Protein AF-A0A7S4A5X8-F1 (afdb_monomer_lite)

Structure (mmCIF, N/CA/C/O backbone):
data_AF-A0A7S4A5X8-F1
#
_entry.id   AF-A0A7S4A5X8-F1
#
loop_
_atom_site.group_PDB
_atom_site.id
_atom_site.type_symbol
_atom_site.label_atom_id
_atom_site.label_alt_id
_atom_site.label_comp_id
_atom_site.label_asym_id
_atom_site.label_entity_id
_atom_site.label_seq_id
_atom_site.pdbx_PDB_ins_code
_atom_site.Cartn_x
_atom_site.Cartn_y
_atom_site.Cartn_z
_atom_site.occupancy
_atom_site.B_iso_or_equiv
_atom_site.auth_seq_id
_atom_site.auth_comp_id
_atom_site.auth_asym_id
_atom_site.auth_atom_id
_atom_site.pdbx_PDB_model_num
ATOM 1 N N . MET A 1 1 ? -6.468 -4.674 22.310 1.00 38.53 1 MET A N 1
ATOM 2 C CA . MET A 1 1 ? -5.734 -3.460 21.868 1.00 38.53 1 MET A CA 1
ATOM 3 C C . MET A 1 1 ? -5.677 -3.474 20.340 1.00 38.53 1 MET A C 1
ATOM 5 O O . MET A 1 1 ? -5.883 -4.550 19.788 1.00 38.53 1 MET A O 1
ATOM 9 N N . PRO A 1 2 ? -5.439 -2.353 19.645 1.00 37.66 2 PRO A N 1
ATOM 10 C CA . PRO A 1 2 ? -5.360 -2.336 18.179 1.00 37.66 2 PRO A CA 1
ATOM 11 C C . PRO A 1 2 ? -4.347 -3.343 17.657 1.00 37.66 2 PRO A C 1
ATOM 13 O O . PRO A 1 2 ? -3.253 -3.452 18.213 1.00 37.66 2 PRO A O 1
ATOM 16 N N . GLY A 1 3 ? -4.716 -4.107 16.630 1.00 47.19 3 GLY A N 1
ATOM 17 C CA . GLY A 1 3 ? -3.837 -5.126 16.047 1.00 47.19 3 GLY A CA 1
ATOM 18 C C . GLY A 1 3 ? -3.544 -6.327 16.960 1.00 47.19 3 GLY A C 1
ATOM 19 O O . GLY A 1 3 ? -2.606 -7.080 16.700 1.00 47.19 3 GLY A O 1
ATOM 20 N N . ALA A 1 4 ? -4.322 -6.521 18.029 1.00 46.97 4 ALA A N 1
ATOM 21 C CA . ALA A 1 4 ? -4.240 -7.686 18.905 1.00 46.97 4 ALA A CA 1
ATOM 22 C C . ALA A 1 4 ? -5.010 -8.873 18.297 1.00 46.97 4 ALA A C 1
ATOM 24 O O . ALA A 1 4 ? -6.027 -9.301 18.835 1.00 46.97 4 ALA A O 1
ATOM 25 N N . TYR A 1 5 ? -4.529 -9.388 17.167 1.00 52.97 5 TYR A N 1
ATOM 26 C CA . TYR A 1 5 ? -5.006 -10.639 16.573 1.00 52.97 5 TYR A CA 1
ATOM 27 C C . TYR A 1 5 ? -3.853 -11.661 16.595 1.00 52.97 5 TYR A C 1
ATOM 29 O O . TYR A 1 5 ? -2.707 -11.316 16.303 1.00 52.97 5 TYR A O 1
ATOM 37 N N . GLY A 1 6 ? -4.122 -12.908 16.999 1.00 52.41 6 GLY A N 1
ATOM 38 C CA . GLY A 1 6 ? -3.105 -13.969 17.116 1.00 52.41 6 GLY A CA 1
ATOM 39 C C . GLY A 1 6 ? -2.224 -13.898 18.380 1.00 52.41 6 GLY A C 1
ATOM 40 O O . GLY A 1 6 ? -2.662 -13.446 19.432 1.00 52.41 6 GLY A O 1
ATOM 41 N N . TRP A 1 7 ? -0.968 -14.357 18.301 1.00 41.91 7 TRP A N 1
ATOM 42 C CA . TRP A 1 7 ? -0.038 -14.532 19.442 1.00 41.91 7 TRP A CA 1
ATOM 43 C C . TRP A 1 7 ? 0.276 -13.257 20.257 1.00 41.91 7 TRP A C 1
ATOM 45 O O . TRP A 1 7 ? 0.788 -13.341 21.371 1.00 41.91 7 TRP A O 1
ATOM 55 N N . ALA A 1 8 ? -0.042 -12.076 19.719 1.00 44.53 8 ALA A N 1
ATOM 56 C CA . ALA A 1 8 ? 0.102 -10.782 20.385 1.00 44.53 8 ALA A CA 1
ATOM 57 C C . ALA A 1 8 ? -1.200 -10.286 21.053 1.00 44.53 8 ALA A C 1
ATOM 59 O O . ALA A 1 8 ? -1.240 -9.146 21.525 1.00 44.53 8 ALA A O 1
ATOM 60 N N . ALA A 1 9 ? -2.247 -11.122 21.115 1.00 51.03 9 ALA A N 1
ATOM 61 C CA . ALA A 1 9 ? -3.559 -10.778 21.666 1.00 51.03 9 ALA A CA 1
ATOM 62 C C . ALA A 1 9 ? -3.499 -10.266 23.118 1.00 51.03 9 ALA A C 1
ATOM 64 O O . ALA A 1 9 ? -4.212 -9.329 23.473 1.00 51.03 9 ALA A O 1
ATOM 65 N N . GLU A 1 10 ? -2.611 -10.834 23.941 1.00 50.06 10 GLU A N 1
ATOM 66 C CA . GLU A 1 10 ? -2.516 -10.488 25.365 1.00 50.06 10 GLU A CA 1
ATOM 67 C C . GLU A 1 10 ? -1.671 -9.244 25.661 1.00 50.06 10 GLU A C 1
ATOM 69 O O . GLU A 1 10 ? -1.885 -8.601 26.688 1.00 50.06 10 GLU A O 1
ATOM 74 N N . LYS A 1 11 ? -0.693 -8.897 24.809 1.00 49.19 11 LYS A N 1
ATOM 75 C CA . LYS A 1 11 ? 0.300 -7.856 25.149 1.00 49.19 11 LYS A CA 1
ATOM 76 C C . LYS A 1 11 ? 0.447 -6.722 24.142 1.00 49.19 11 LYS A C 1
ATOM 78 O O . LYS A 1 11 ? 0.893 -5.663 24.560 1.00 49.19 11 LYS A O 1
ATOM 83 N N . GLY A 1 12 ? 0.012 -6.878 22.889 1.00 47.84 12 GLY A N 1
ATOM 84 C CA . GLY A 1 12 ? 0.064 -5.831 21.862 1.00 47.84 12 GLY A CA 1
ATOM 85 C C . GLY A 1 12 ? 1.474 -5.285 21.558 1.00 47.84 12 GLY A C 1
ATOM 86 O O . GLY A 1 12 ? 2.366 -5.224 22.402 1.00 47.84 12 GLY A O 1
ATOM 87 N N . LEU A 1 13 ? 1.698 -4.800 20.337 1.00 46.53 13 LEU A N 1
ATOM 88 C CA . LEU A 1 13 ? 2.947 -4.093 19.990 1.00 46.53 13 LEU A CA 1
ATOM 89 C C . LEU A 1 13 ? 3.160 -2.818 20.832 1.00 46.53 13 LEU A C 1
ATOM 91 O O . LEU A 1 13 ? 4.292 -2.373 21.015 1.00 46.53 13 LEU A O 1
ATOM 95 N N . ALA A 1 14 ? 2.090 -2.279 21.425 1.00 48.59 14 ALA A N 1
ATOM 96 C CA . ALA A 1 14 ? 2.113 -1.118 22.309 1.00 48.59 14 ALA A CA 1
ATOM 97 C C . ALA A 1 14 ? 2.926 -1.316 23.607 1.00 48.59 14 ALA A C 1
ATOM 99 O O . ALA A 1 14 ? 3.325 -0.317 24.211 1.00 48.59 14 ALA A O 1
ATOM 100 N N . TYR A 1 15 ? 3.189 -2.558 24.039 1.00 46.72 15 TYR A N 1
ATOM 101 C CA . TYR A 1 15 ? 4.038 -2.837 25.209 1.00 46.72 15 TYR A CA 1
ATOM 102 C C . TYR A 1 15 ? 5.528 -2.961 24.842 1.00 46.72 15 TYR A C 1
ATOM 104 O O . TYR A 1 15 ? 6.389 -2.809 25.706 1.00 46.72 15 TYR A O 1
ATOM 112 N N . SER A 1 16 ? 5.848 -3.195 23.561 1.00 50.66 16 SER A N 1
ATOM 113 C CA . SER A 1 16 ? 7.215 -3.485 23.103 1.00 50.66 16 SER A CA 1
ATOM 114 C C . SER A 1 16 ? 8.068 -2.237 22.836 1.00 50.66 16 SER A C 1
ATOM 116 O O . SER A 1 16 ? 9.289 -2.326 22.911 1.00 50.66 16 SER A O 1
ATOM 118 N N . PHE A 1 17 ? 7.462 -1.077 22.550 1.00 50.78 17 PHE A N 1
ATOM 119 C CA . PHE A 1 17 ? 8.190 0.152 22.168 1.00 50.78 17 PHE A CA 1
ATOM 120 C C . PHE A 1 17 ? 8.428 1.153 23.314 1.00 50.78 17 PHE A C 1
ATOM 122 O O . PHE A 1 17 ? 8.872 2.280 23.093 1.00 50.78 17 PHE A O 1
ATOM 129 N N . GLY A 1 18 ? 8.177 0.750 24.562 1.00 48.03 18 GLY A N 1
ATOM 130 C CA . GLY A 1 18 ? 8.325 1.623 25.725 1.00 48.03 18 GLY A CA 1
ATOM 131 C C . GLY A 1 18 ? 7.276 2.744 25.793 1.00 48.03 18 GLY A C 1
ATOM 132 O O . GLY A 1 18 ? 6.518 3.015 24.862 1.00 48.03 18 GLY A O 1
ATOM 133 N N . LYS A 1 19 ? 7.238 3.435 26.939 1.00 50.81 19 LYS A N 1
ATOM 134 C CA . LYS A 1 19 ? 6.239 4.473 27.254 1.00 50.81 19 LYS A CA 1
ATOM 135 C C . LYS A 1 19 ? 6.128 5.652 26.257 1.00 50.81 19 LYS A C 1
ATOM 137 O O . LYS A 1 19 ? 5.023 6.182 26.171 1.00 50.81 19 LYS A O 1
ATOM 142 N N . PRO A 1 20 ? 7.167 6.099 25.511 1.00 51.56 20 PRO A N 1
ATOM 143 C CA . PRO A 1 20 ? 7.015 7.270 24.637 1.00 51.56 20 PRO A CA 1
ATOM 144 C C . PRO A 1 20 ? 6.257 6.995 23.327 1.00 51.56 20 PRO A C 1
ATOM 146 O O . PRO A 1 20 ? 5.677 7.932 22.786 1.00 51.56 20 PRO A O 1
ATOM 149 N N . PHE A 1 21 ? 6.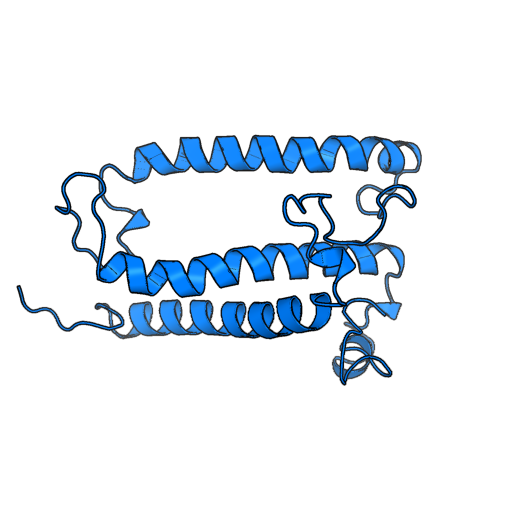210 5.742 22.857 1.00 53.34 21 PHE A N 1
ATOM 150 C CA . PHE A 1 21 ? 5.505 5.328 21.630 1.00 53.34 21 PHE A CA 1
ATOM 151 C C . PHE A 1 21 ? 4.312 4.401 21.904 1.00 53.34 21 PHE A C 1
ATOM 153 O O . PHE A 1 21 ? 3.703 3.862 20.981 1.00 53.34 21 PHE A O 1
ATOM 160 N N . SER A 1 22 ? 3.963 4.198 23.177 1.00 54.56 22 SER A N 1
ATOM 161 C CA . SER A 1 22 ? 2.820 3.369 23.534 1.00 54.56 22 SER A CA 1
ATOM 162 C C . SER A 1 22 ? 1.515 4.091 23.198 1.00 54.56 22 SER A C 1
ATOM 164 O O . SER A 1 22 ? 1.267 5.209 23.657 1.00 54.56 22 SER A O 1
ATOM 166 N N . GLN A 1 23 ? 0.645 3.414 22.446 1.00 56.00 23 GLN A N 1
ATOM 167 C CA . GLN A 1 23 ? -0.707 3.868 22.092 1.00 56.00 23 GLN A CA 1
ATOM 168 C C . GLN A 1 23 ? -1.582 4.215 23.318 1.00 56.00 23 GLN A C 1
ATOM 170 O O . GLN A 1 23 ? -2.600 4.883 23.175 1.00 56.00 23 GLN A O 1
ATOM 175 N N . GLN A 1 24 ? -1.159 3.842 24.534 1.00 54.34 24 GLN A N 1
ATOM 176 C CA . GLN A 1 24 ? -1.776 4.256 25.801 1.00 54.34 24 GLN A CA 1
ATOM 177 C C . GLN A 1 24 ? -1.780 5.779 26.021 1.00 54.34 24 GLN A C 1
ATOM 179 O O . GLN A 1 24 ? -2.589 6.276 26.798 1.00 54.34 24 GLN A O 1
ATOM 184 N N . LYS A 1 25 ? -0.895 6.531 25.349 1.00 54.91 25 LYS A N 1
ATOM 185 C CA . LYS A 1 25 ? -0.823 7.997 25.464 1.00 54.91 25 LYS A CA 1
ATOM 186 C C . LYS A 1 25 ? -1.949 8.722 24.707 1.00 54.91 25 LYS A C 1
ATOM 188 O O . LYS A 1 25 ? -2.253 9.859 25.053 1.00 54.91 25 LYS A O 1
ATOM 193 N N . PHE A 1 26 ? -2.562 8.081 23.705 1.00 59.06 26 PHE A N 1
ATOM 194 C CA . PHE A 1 26 ? -3.575 8.685 22.830 1.00 59.06 26 PHE A CA 1
ATOM 195 C C . PHE A 1 26 ? -4.677 7.667 22.468 1.00 59.06 26 PHE A C 1
ATOM 197 O O . PHE A 1 26 ? -4.652 7.104 21.370 1.00 59.06 26 PHE A O 1
ATOM 204 N N . PRO A 1 27 ? -5.641 7.408 23.374 1.00 62.28 27 PRO A N 1
ATOM 205 C CA . PRO A 1 27 ? -6.681 6.396 23.170 1.00 62.28 27 PRO A CA 1
ATOM 206 C C . PRO A 1 27 ? -7.600 6.690 21.976 1.00 62.28 27 PRO A C 1
ATOM 208 O O . PRO A 1 27 ? -8.130 5.756 21.389 1.00 62.28 27 PRO A O 1
ATOM 211 N N . ASP A 1 28 ? -7.729 7.951 21.562 1.00 64.12 28 ASP A N 1
ATOM 212 C CA . ASP A 1 28 ? -8.577 8.332 20.425 1.00 64.12 28 ASP A CA 1
ATOM 213 C C . ASP A 1 28 ? -7.914 8.046 19.063 1.00 64.12 28 ASP A C 1
ATOM 215 O O . ASP A 1 28 ? -8.597 7.902 18.052 1.00 64.12 28 ASP A O 1
ATOM 219 N N . LEU A 1 29 ? -6.579 7.922 19.023 1.00 68.06 29 LEU A N 1
ATOM 220 C CA . LEU A 1 29 ? -5.799 7.703 17.790 1.00 68.06 29 LEU A CA 1
ATOM 221 C C . LEU A 1 29 ? -5.582 6.219 17.470 1.00 68.06 29 LEU A C 1
ATOM 223 O O . LEU A 1 29 ? -5.202 5.855 16.362 1.00 68.06 29 LEU A O 1
ATOM 227 N N . VAL A 1 30 ? -5.821 5.359 18.449 1.00 70.81 30 VAL A N 1
ATOM 228 C CA . VAL A 1 30 ? -5.727 3.894 18.408 1.00 70.81 30 VAL A CA 1
ATOM 229 C C . VAL A 1 30 ? -6.397 3.302 17.161 1.00 70.81 30 VAL A C 1
ATOM 231 O O . VAL A 1 30 ? -5.758 2.561 16.412 1.00 70.81 30 VAL A O 1
ATOM 234 N N . ASN A 1 31 ? -7.649 3.675 16.895 1.00 70.81 31 ASN A N 1
ATOM 235 C CA . ASN A 1 31 ? -8.409 3.162 15.751 1.00 70.81 31 ASN A CA 1
ATOM 236 C C . ASN A 1 31 ? -7.919 3.748 14.421 1.00 70.81 31 ASN A C 1
ATOM 238 O O . ASN A 1 31 ? -7.893 3.052 13.408 1.00 70.81 31 ASN A O 1
ATOM 242 N N . TRP A 1 32 ? -7.471 5.003 14.434 1.00 72.75 32 TRP A N 1
ATOM 243 C CA . TRP A 1 32 ? -6.904 5.660 13.260 1.00 72.75 32 TRP A CA 1
ATOM 244 C C . TRP A 1 32 ? -5.586 5.003 12.820 1.00 72.75 32 TRP A C 1
ATOM 246 O O . TRP A 1 32 ? -5.411 4.701 11.642 1.00 72.75 32 TRP A O 1
ATOM 256 N N . VAL A 1 33 ? -4.686 4.692 13.763 1.00 76.50 33 VAL A N 1
ATOM 257 C CA . VAL A 1 33 ? -3.424 3.988 13.467 1.00 76.50 33 VAL A CA 1
ATOM 258 C C . VAL A 1 33 ? -3.684 2.572 12.947 1.00 76.50 33 VAL A C 1
ATOM 260 O O . VAL A 1 33 ? -2.984 2.117 12.046 1.00 76.50 33 VAL A O 1
ATOM 263 N N . GLN A 1 34 ? -4.702 1.882 13.469 1.00 78.12 34 GLN A N 1
ATOM 264 C CA . GLN A 1 34 ? -5.097 0.563 12.966 1.00 78.12 34 GLN A CA 1
ATOM 265 C C . GLN A 1 34 ? -5.606 0.624 11.525 1.00 78.12 34 GLN A C 1
ATOM 267 O O . GLN A 1 34 ? -5.209 -0.188 10.692 1.00 78.12 34 GLN A O 1
ATOM 272 N N . GLU A 1 35 ? -6.471 1.588 11.214 1.00 77.62 35 GLU A N 1
ATOM 273 C CA . GLU A 1 35 ? -6.961 1.778 9.850 1.00 77.62 35 GLU A CA 1
ATOM 274 C C . GLU A 1 35 ? -5.812 2.132 8.897 1.00 77.62 35 GLU A C 1
ATOM 276 O O . GLU A 1 35 ? -5.736 1.591 7.792 1.00 77.62 35 GLU A O 1
ATOM 281 N N . ALA A 1 36 ? -4.883 2.984 9.341 1.00 81.94 36 ALA A N 1
ATOM 282 C CA . ALA A 1 36 ? -3.684 3.309 8.582 1.00 81.94 36 ALA A CA 1
ATOM 283 C C . ALA A 1 36 ? -2.834 2.058 8.310 1.00 81.94 36 ALA A C 1
ATOM 285 O O . ALA A 1 36 ? -2.440 1.844 7.165 1.00 81.94 36 ALA A O 1
ATOM 286 N N . GLU A 1 37 ? -2.594 1.208 9.313 1.00 84.44 37 GLU A N 1
ATOM 287 C CA . GLU A 1 37 ? -1.852 -0.048 9.145 1.00 84.44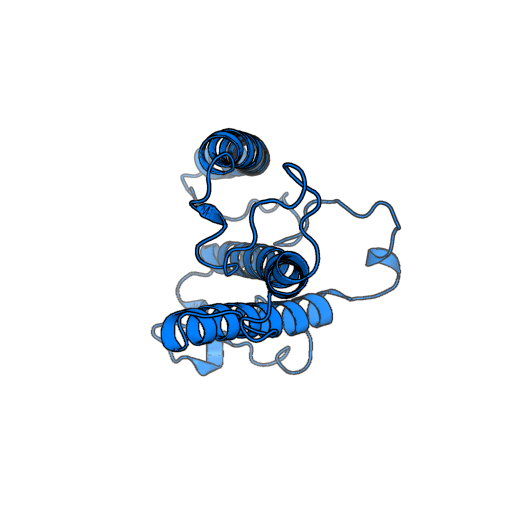 37 GLU A CA 1
ATOM 288 C C . GLU A 1 37 ? -2.515 -0.965 8.108 1.00 84.44 37 GLU A C 1
ATOM 290 O O . GLU A 1 37 ? -1.833 -1.464 7.215 1.00 84.44 37 GLU A O 1
ATOM 295 N N . ILE A 1 38 ? -3.837 -1.145 8.172 1.00 86.12 38 ILE A N 1
ATOM 296 C CA . ILE A 1 38 ? -4.575 -2.015 7.243 1.00 86.12 38 ILE A CA 1
ATOM 297 C C . ILE A 1 38 ? -4.538 -1.462 5.811 1.00 86.12 38 ILE A C 1
ATOM 299 O O . ILE A 1 38 ? -4.325 -2.219 4.862 1.00 86.12 38 ILE A O 1
ATOM 303 N N . LYS A 1 39 ? -4.692 -0.144 5.627 1.00 86.00 39 LYS A N 1
ATOM 304 C CA . LYS A 1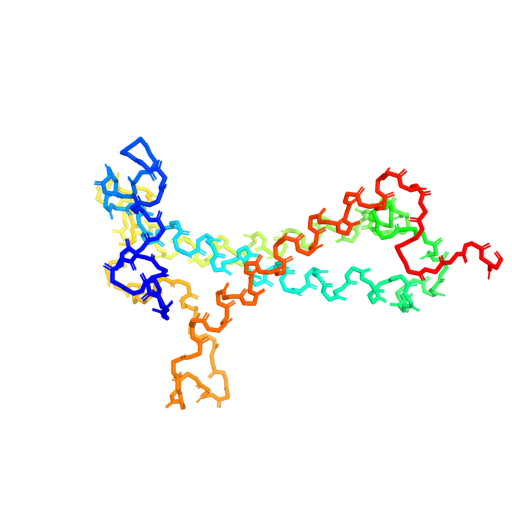 39 ? -4.583 0.481 4.297 1.00 86.00 39 LYS A CA 1
ATOM 305 C C . LYS A 1 39 ? -3.187 0.293 3.703 1.00 86.00 39 LYS A C 1
ATOM 307 O O . LYS A 1 39 ? -3.071 -0.148 2.561 1.00 86.00 39 LYS A O 1
ATOM 312 N N . HIS A 1 40 ? -2.137 0.541 4.487 1.00 88.88 40 HIS A N 1
ATOM 313 C CA . HIS A 1 40 ? -0.758 0.330 4.037 1.00 88.88 40 HIS A CA 1
ATOM 314 C C . HIS A 1 40 ? -0.468 -1.146 3.755 1.00 88.88 40 HIS A C 1
ATOM 316 O O . HIS A 1 40 ? 0.154 -1.452 2.744 1.00 88.88 40 HIS A O 1
ATOM 322 N N . ALA A 1 41 ? -0.966 -2.063 4.587 1.00 89.75 41 ALA A N 1
ATOM 323 C CA . ALA A 1 41 ? -0.854 -3.501 4.372 1.00 89.75 41 ALA A CA 1
ATOM 324 C C . ALA A 1 41 ? -1.463 -3.934 3.029 1.00 89.75 41 ALA A C 1
ATOM 326 O O . ALA A 1 41 ? -0.804 -4.626 2.257 1.00 89.75 41 ALA A O 1
ATOM 327 N N . ARG A 1 42 ? -2.692 -3.503 2.716 1.00 92.94 42 ARG A N 1
ATOM 328 C CA . ARG A 1 42 ? -3.367 -3.834 1.447 1.00 92.94 42 ARG A CA 1
ATOM 329 C C . ARG A 1 42 ? -2.614 -3.297 0.234 1.00 92.94 42 ARG A C 1
ATOM 331 O O . ARG A 1 42 ? -2.381 -4.041 -0.716 1.00 92.94 42 ARG A O 1
ATOM 338 N N . VAL A 1 43 ? -2.188 -2.035 0.287 1.00 90.50 43 VAL A N 1
ATOM 339 C CA . VAL A 1 43 ? -1.390 -1.420 -0.786 1.00 90.50 43 VAL A CA 1
ATOM 340 C C . VAL A 1 43 ? -0.049 -2.138 -0.945 1.00 90.50 43 VAL A C 1
ATOM 342 O O . VAL A 1 43 ? 0.350 -2.442 -2.065 1.00 90.50 43 VAL A O 1
ATOM 345 N N . ALA A 1 44 ? 0.619 -2.482 0.156 1.00 91.75 44 ALA A N 1
ATOM 346 C CA . ALA A 1 44 ? 1.890 -3.191 0.125 1.00 91.75 44 ALA A CA 1
ATOM 347 C C . ALA A 1 44 ? 1.764 -4.619 -0.414 1.00 91.75 44 ALA A C 1
ATOM 349 O O . ALA A 1 44 ? 2.650 -5.056 -1.138 1.00 91.75 44 ALA A O 1
ATOM 350 N N . MET A 1 45 ? 0.678 -5.341 -0.120 1.00 93.69 45 MET A N 1
ATOM 351 C CA . MET A 1 45 ? 0.424 -6.666 -0.703 1.00 93.69 45 MET A CA 1
ATOM 352 C C . MET A 1 45 ? 0.279 -6.595 -2.227 1.00 93.69 45 MET A C 1
ATOM 354 O O . MET A 1 45 ? 0.875 -7.404 -2.937 1.00 93.69 45 MET A O 1
ATOM 358 N N . LEU A 1 46 ? -0.460 -5.602 -2.733 1.00 91.75 46 LEU A N 1
ATOM 359 C CA . LEU A 1 46 ? -0.587 -5.371 -4.174 1.00 91.75 46 LEU A CA 1
ATOM 360 C C . LEU A 1 46 ? 0.746 -4.957 -4.800 1.00 91.75 46 LEU A C 1
ATOM 362 O O . LEU A 1 46 ? 1.107 -5.472 -5.854 1.00 91.75 46 LEU A O 1
ATOM 366 N N . ALA A 1 47 ? 1.495 -4.071 -4.142 1.00 87.81 47 ALA A N 1
ATOM 367 C CA . ALA A 1 47 ? 2.799 -3.629 -4.618 1.00 87.81 47 ALA A CA 1
ATOM 368 C C . ALA A 1 47 ? 3.814 -4.779 -4.636 1.00 87.81 47 ALA A C 1
ATOM 370 O O . ALA A 1 47 ? 4.489 -4.971 -5.638 1.00 87.81 47 ALA A O 1
ATOM 371 N N . ALA A 1 48 ? 3.887 -5.590 -3.579 1.00 89.62 48 ALA A N 1
ATOM 372 C CA . ALA A 1 48 ? 4.836 -6.694 -3.484 1.00 89.62 48 ALA A CA 1
ATOM 373 C C . ALA A 1 48 ? 4.624 -7.766 -4.567 1.00 89.62 48 ALA A C 1
ATOM 375 O O . ALA A 1 48 ? 5.590 -8.381 -5.007 1.00 89.62 48 ALA A O 1
ATOM 376 N N . LEU A 1 49 ? 3.383 -7.975 -5.020 1.00 88.31 49 LEU A N 1
ATOM 377 C CA . LEU A 1 49 ? 3.096 -8.827 -6.179 1.00 88.31 49 LEU A CA 1
ATOM 378 C C . LEU A 1 49 ? 3.295 -8.101 -7.512 1.00 88.31 49 LEU A C 1
ATOM 380 O O . LEU A 1 49 ? 3.848 -8.675 -8.444 1.00 88.31 49 LEU A O 1
ATOM 384 N N . GLY A 1 50 ? 2.838 -6.855 -7.622 1.00 84.44 50 GLY A N 1
ATOM 385 C CA . GLY A 1 50 ? 2.887 -6.090 -8.866 1.00 84.44 50 GLY A CA 1
ATOM 386 C C . GLY A 1 50 ? 4.306 -5.731 -9.298 1.00 84.44 50 GLY A C 1
ATOM 387 O O . GLY A 1 50 ? 4.591 -5.756 -10.487 1.00 84.44 50 GLY A O 1
ATOM 388 N N . TYR A 1 51 ? 5.198 -5.452 -8.347 1.00 83.88 51 TYR A N 1
ATOM 389 C CA . TYR A 1 51 ? 6.574 -5.026 -8.598 1.00 83.88 51 TYR A CA 1
ATOM 390 C C . TYR A 1 51 ? 7.394 -6.042 -9.422 1.00 83.88 51 TYR A C 1
ATOM 392 O O . TYR A 1 51 ? 7.921 -5.648 -10.459 1.00 83.88 51 TYR A O 1
ATOM 400 N N . PRO A 1 52 ? 7.448 -7.345 -9.068 1.00 82.94 52 PRO A N 1
ATOM 401 C CA . PRO A 1 52 ? 8.106 -8.350 -9.909 1.00 82.94 52 PRO A CA 1
ATOM 402 C C . PRO A 1 52 ? 7.315 -8.715 -11.170 1.00 82.94 52 PRO A C 1
ATOM 404 O O . PRO A 1 52 ? 7.904 -9.016 -12.203 1.00 82.94 52 PRO A O 1
ATOM 407 N N . VAL A 1 53 ? 5.976 -8.711 -11.114 1.00 83.00 53 VAL A N 1
ATOM 408 C CA . VAL A 1 53 ? 5.145 -9.047 -12.286 1.00 83.00 53 VAL A CA 1
ATOM 409 C C . VAL A 1 53 ? 5.302 -7.997 -13.384 1.00 83.00 53 VAL A C 1
ATOM 411 O O . VAL A 1 53 ? 5.321 -8.356 -14.559 1.00 83.00 53 VAL A O 1
ATOM 414 N N . ALA A 1 54 ? 5.456 -6.726 -13.012 1.00 78.00 54 ALA A N 1
ATOM 415 C CA . ALA A 1 54 ? 5.660 -5.628 -13.946 1.00 78.00 54 ALA A CA 1
ATOM 416 C C . ALA A 1 54 ? 6.975 -5.751 -14.730 1.00 78.00 54 ALA A C 1
ATOM 418 O O . ALA A 1 54 ? 6.995 -5.358 -15.891 1.00 78.00 54 ALA A O 1
ATOM 419 N N . GLU A 1 55 ? 8.026 -6.345 -14.152 1.00 72.88 55 GLU A N 1
ATOM 420 C CA . GLU A 1 55 ? 9.281 -6.609 -14.875 1.00 72.88 55 GLU A CA 1
ATOM 421 C C . GLU A 1 55 ? 9.098 -7.663 -15.978 1.00 72.88 55 GLU A C 1
ATOM 423 O O . GLU A 1 55 ? 9.720 -7.584 -17.033 1.00 72.88 55 GLU A O 1
ATOM 428 N N . VAL A 1 56 ? 8.232 -8.657 -15.752 1.00 75.75 56 VAL A N 1
ATOM 429 C CA . VAL A 1 56 ? 8.045 -9.795 -16.671 1.00 75.75 56 VAL A CA 1
ATOM 430 C C . VAL A 1 56 ? 6.947 -9.531 -17.702 1.00 75.75 56 VAL A C 1
ATOM 432 O O . VAL A 1 56 ? 7.018 -10.019 -18.831 1.00 75.75 56 VAL A O 1
ATOM 435 N N . PHE A 1 57 ? 5.894 -8.811 -17.317 1.00 74.12 57 PHE A N 1
ATOM 436 C CA . PHE A 1 57 ? 4.685 -8.679 -18.120 1.00 74.12 57 PHE A CA 1
ATOM 437 C C . PHE A 1 57 ? 4.093 -7.266 -18.058 1.00 74.12 57 PHE A C 1
ATOM 439 O O . PHE A 1 57 ? 3.363 -6.911 -17.131 1.00 74.12 57 PHE A O 1
ATOM 446 N N . HIS A 1 58 ? 4.337 -6.480 -19.111 1.00 73.62 58 HIS A N 1
ATOM 447 C CA . HIS A 1 58 ? 3.865 -5.095 -19.257 1.00 73.62 58 HIS A CA 1
ATOM 448 C C . HIS A 1 58 ? 3.141 -4.853 -20.602 1.00 73.62 58 HIS A C 1
ATOM 450 O O . HIS A 1 58 ? 3.605 -4.128 -21.474 1.00 73.62 58 HIS A O 1
ATOM 456 N N . PRO A 1 59 ? 1.926 -5.395 -20.807 1.00 69.31 59 PRO A N 1
ATOM 457 C CA . PRO A 1 59 ? 1.214 -5.291 -22.090 1.00 69.31 59 PRO A CA 1
ATOM 458 C C . PRO A 1 59 ? 0.732 -3.869 -22.437 1.00 69.31 59 PRO A C 1
ATOM 460 O O . PRO A 1 59 ? 0.259 -3.620 -23.550 1.00 69.31 59 PRO A O 1
ATOM 463 N N . LEU A 1 60 ? 0.799 -2.931 -21.489 1.00 72.12 60 LEU A N 1
ATOM 464 C CA . LEU A 1 60 ? 0.382 -1.550 -21.699 1.00 72.12 60 LEU A CA 1
ATOM 465 C C . LEU A 1 60 ? 1.363 -0.835 -22.630 1.00 72.12 60 LEU A C 1
ATOM 467 O O . LEU A 1 60 ? 2.571 -1.033 -22.561 1.00 72.12 60 LEU A O 1
ATOM 471 N N . TRP A 1 61 ? 0.827 0.012 -23.511 1.00 69.12 61 TRP A N 1
ATOM 472 C CA . TRP A 1 61 ? 1.619 0.797 -24.468 1.00 69.12 61 TRP A CA 1
ATOM 473 C C . TRP A 1 61 ? 2.459 -0.053 -25.437 1.00 69.12 61 TRP A C 1
ATOM 475 O O . TRP A 1 61 ? 3.461 0.412 -25.965 1.00 69.12 61 TRP A O 1
ATOM 485 N N . GLY A 1 62 ? 2.026 -1.289 -25.706 1.00 65.12 62 GLY A N 1
ATOM 486 C CA . GLY A 1 62 ? 2.659 -2.168 -26.691 1.00 65.12 62 GLY A CA 1
ATOM 487 C C . GLY A 1 62 ? 3.919 -2.885 -26.200 1.00 65.12 62 GLY A C 1
ATOM 488 O O . GLY A 1 62 ? 4.626 -3.453 -27.027 1.00 65.12 62 GLY A O 1
ATOM 489 N N . GLY A 1 63 ? 4.208 -2.870 -24.892 1.00 65.31 63 GLY A N 1
ATOM 490 C CA . GLY A 1 63 ? 5.364 -3.562 -24.307 1.00 65.31 63 GLY A CA 1
ATOM 491 C C . GLY A 1 63 ? 6.720 -2.934 -24.641 1.00 65.31 63 GLY A C 1
ATOM 492 O O . GLY A 1 63 ? 7.759 -3.563 -24.469 1.00 65.31 63 GLY A O 1
ATOM 493 N N . SER A 1 64 ? 6.729 -1.697 -25.147 1.00 63.22 64 SER A N 1
ATOM 494 C CA . SER A 1 64 ? 7.951 -0.989 -25.542 1.00 63.22 64 SER A CA 1
ATOM 495 C C . SER A 1 64 ? 8.703 -0.348 -24.372 1.00 63.22 64 SER A C 1
ATOM 497 O O . SER A 1 64 ? 9.761 0.233 -24.587 1.00 63.22 64 SER A O 1
ATOM 499 N N . ILE A 1 65 ? 8.151 -0.404 -23.158 1.00 64.25 65 ILE A N 1
ATOM 500 C CA . ILE A 1 65 ? 8.732 0.188 -21.949 1.00 64.25 65 ILE A CA 1
ATOM 501 C C . ILE A 1 65 ? 9.302 -0.955 -21.103 1.00 64.25 65 ILE A C 1
ATOM 503 O O . ILE A 1 65 ? 8.663 -1.425 -20.167 1.00 64.25 65 ILE A O 1
ATOM 507 N N . ASN A 1 66 ? 10.486 -1.429 -21.491 1.00 64.31 66 ASN A N 1
ATOM 508 C CA . ASN A 1 66 ? 11.301 -2.343 -20.691 1.00 64.31 66 ASN A CA 1
ATOM 509 C C . ASN A 1 66 ? 12.286 -1.505 -19.884 1.00 64.31 66 ASN A C 1
ATOM 511 O O . ASN A 1 66 ? 13.392 -1.234 -20.340 1.00 64.31 66 ASN A O 1
ATOM 515 N N . GLU A 1 67 ? 11.837 -1.045 -18.726 1.00 69.69 67 GLU A N 1
ATOM 516 C CA . GLU A 1 67 ? 12.672 -0.326 -17.776 1.00 69.69 67 GLU A CA 1
ATOM 517 C C . GLU A 1 67 ? 12.531 -0.992 -16.405 1.00 69.69 67 GLU A C 1
ATOM 519 O O . GLU A 1 67 ? 11.461 -1.540 -16.111 1.00 69.69 67 GLU A O 1
ATOM 524 N N . PRO A 1 68 ? 13.565 -0.931 -15.551 1.00 67.44 68 PRO A N 1
ATOM 525 C CA . PRO A 1 68 ? 13.463 -1.344 -14.160 1.00 67.44 68 PRO A CA 1
ATOM 526 C C . PRO A 1 68 ? 12.227 -0.721 -13.485 1.00 67.44 68 PRO A C 1
ATOM 528 O O . PRO A 1 68 ? 11.922 0.465 -13.687 1.00 67.44 68 PRO A O 1
ATOM 531 N N . SER A 1 69 ? 11.494 -1.521 -12.705 1.00 69.50 69 SER A N 1
ATOM 532 C CA . SER A 1 69 ? 10.213 -1.158 -12.075 1.00 69.50 69 SER A CA 1
ATOM 533 C C . SER A 1 69 ? 10.259 0.165 -11.301 1.00 69.50 69 SER A C 1
ATOM 535 O O . SER A 1 69 ? 9.262 0.890 -11.240 1.00 69.50 69 SER A O 1
ATOM 537 N N . LEU A 1 70 ? 11.421 0.527 -10.757 1.00 70.19 70 LEU A N 1
ATOM 538 C CA . LEU A 1 70 ? 11.664 1.781 -10.059 1.00 70.19 70 LEU A CA 1
ATOM 539 C C . LEU A 1 70 ? 11.549 3.013 -10.970 1.00 70.19 70 LEU A C 1
ATOM 541 O O . LEU A 1 70 ? 10.968 4.028 -10.576 1.00 70.19 70 LEU A O 1
ATOM 545 N N . ILE A 1 71 ? 12.123 2.948 -12.173 1.00 74.19 71 ILE A N 1
ATOM 546 C CA . ILE A 1 71 ? 12.175 4.079 -13.112 1.00 74.19 71 ILE A CA 1
ATOM 547 C C . ILE A 1 71 ? 11.076 4.018 -14.176 1.00 74.19 71 ILE A C 1
ATOM 549 O O . ILE A 1 71 ? 10.755 5.046 -14.776 1.00 74.19 71 ILE A O 1
ATOM 553 N N . ALA A 1 72 ? 10.405 2.872 -14.323 1.00 70.62 72 ALA A N 1
ATOM 554 C CA . ALA A 1 72 ? 9.257 2.687 -15.208 1.00 70.62 72 ALA A CA 1
ATOM 555 C C . ALA A 1 72 ? 8.135 3.715 -14.962 1.00 70.62 72 ALA A C 1
ATOM 557 O O . ALA A 1 72 ? 7.463 4.148 -15.898 1.00 70.62 72 ALA A O 1
ATOM 558 N N . PHE A 1 73 ? 7.967 4.190 -13.722 1.00 68.81 73 PHE A N 1
ATOM 559 C CA . PHE A 1 73 ? 6.999 5.241 -13.386 1.00 68.81 73 PHE A CA 1
ATOM 560 C C . PHE A 1 73 ? 7.253 6.567 -14.128 1.00 68.81 73 PHE A C 1
ATOM 562 O O . PHE A 1 73 ? 6.313 7.307 -14.421 1.00 68.81 73 PHE A O 1
ATOM 569 N N . GLN A 1 74 ? 8.516 6.872 -14.441 1.00 73.19 74 GLN A N 1
ATOM 570 C CA . GLN A 1 74 ? 8.918 8.100 -15.129 1.00 73.19 74 GLN A CA 1
ATOM 571 C C . GLN A 1 74 ? 8.908 7.953 -16.655 1.00 73.19 74 GLN A C 1
ATOM 573 O O . GLN A 1 74 ? 9.088 8.953 -17.351 1.00 73.19 74 GLN A O 1
ATOM 578 N N . ALA A 1 75 ? 8.671 6.757 -17.195 1.00 71.06 75 ALA A N 1
ATOM 579 C CA . ALA A 1 75 ? 8.630 6.549 -18.634 1.00 71.06 75 ALA A CA 1
ATOM 580 C C . ALA A 1 75 ? 7.441 7.282 -19.281 1.00 71.06 75 ALA A C 1
ATOM 582 O O . ALA A 1 75 ? 6.330 7.354 -18.744 1.00 71.06 75 ALA A O 1
ATOM 583 N N . THR A 1 76 ? 7.654 7.828 -20.474 1.00 59.41 76 THR A N 1
ATOM 584 C CA . THR A 1 76 ? 6.569 8.335 -21.319 1.00 59.41 76 THR A CA 1
ATOM 585 C C . THR A 1 76 ? 5.822 7.137 -21.924 1.00 59.41 76 THR A C 1
ATOM 587 O O . THR A 1 76 ? 6.476 6.235 -22.441 1.00 59.41 76 THR A O 1
ATOM 590 N N . PRO A 1 77 ? 4.473 7.057 -21.879 1.00 67.81 77 PRO A N 1
ATOM 591 C CA . PRO A 1 77 ? 3.479 8.068 -21.499 1.00 67.81 77 PRO A CA 1
ATOM 592 C C . PRO A 1 77 ? 2.877 7.908 -20.081 1.00 67.81 77 PRO A C 1
ATOM 594 O O . PRO A 1 77 ? 1.868 8.542 -19.779 1.00 67.81 77 PRO A O 1
ATOM 597 N N . LEU A 1 78 ? 3.452 7.098 -19.183 1.00 67.81 78 LEU A N 1
ATOM 598 C CA . LEU A 1 78 ? 2.877 6.847 -17.847 1.00 67.81 78 LEU A CA 1
ATOM 599 C C . LEU A 1 78 ? 2.728 8.129 -17.008 1.00 67.81 78 LEU A C 1
ATOM 601 O O . LEU A 1 78 ? 1.791 8.244 -16.218 1.00 67.81 78 LEU A O 1
ATOM 605 N N . GLN A 1 79 ? 3.581 9.129 -17.234 1.00 72.06 79 GLN A N 1
ATOM 606 C CA . GLN A 1 79 ? 3.508 10.425 -16.553 1.00 72.06 79 GLN A CA 1
ATOM 607 C C . GLN A 1 79 ? 2.159 11.150 -16.716 1.00 72.06 79 GLN A C 1
ATOM 609 O O . GLN A 1 79 ? 1.747 11.862 -15.805 1.00 72.06 79 GLN A O 1
ATOM 614 N N . THR A 1 80 ? 1.456 10.994 -17.844 1.00 76.88 80 THR A N 1
ATOM 615 C CA . THR A 1 80 ? 0.131 11.617 -18.055 1.00 76.88 80 THR A CA 1
ATOM 616 C C . THR A 1 80 ? -1.014 10.744 -17.547 1.00 76.88 80 THR A C 1
ATOM 618 O O . THR A 1 80 ? -2.089 11.253 -17.235 1.00 76.88 80 THR A O 1
ATOM 621 N N . PHE A 1 81 ? -0.778 9.440 -17.410 1.00 82.12 81 PHE A N 1
ATOM 622 C CA . PHE A 1 81 ? -1.728 8.480 -16.859 1.00 82.12 81 PHE A CA 1
ATOM 623 C C . PHE A 1 81 ? -1.868 8.617 -15.334 1.00 82.12 81 PHE A C 1
ATOM 625 O O . PHE A 1 81 ? -2.984 8.677 -14.812 1.00 82.12 81 PHE A O 1
ATOM 632 N N . TRP A 1 82 ? -0.750 8.727 -14.611 1.00 82.06 82 TRP A N 1
ATOM 633 C CA . TRP A 1 82 ? -0.738 8.720 -13.144 1.00 82.06 82 TRP A CA 1
ATOM 634 C C . TRP A 1 82 ? -1.511 9.861 -12.461 1.00 82.06 82 TRP A C 1
ATOM 636 O O . TRP A 1 82 ? -2.210 9.568 -11.492 1.00 82.06 82 TRP A O 1
ATOM 646 N N . PRO A 1 83 ? -1.490 11.125 -12.933 1.00 85.69 83 PRO A N 1
ATOM 647 C CA . PRO A 1 83 ? -2.288 12.197 -12.334 1.00 85.69 83 PRO A CA 1
ATOM 648 C C . PRO A 1 83 ? -3.793 11.913 -12.345 1.00 85.69 83 PRO A C 1
ATOM 650 O O . PRO A 1 83 ? -4.489 12.246 -11.388 1.00 85.69 83 PRO A O 1
ATOM 653 N N . ILE A 1 84 ? -4.297 11.259 -13.398 1.00 86.06 84 ILE A N 1
ATOM 654 C CA . ILE A 1 84 ? -5.712 10.878 -13.510 1.00 86.06 84 ILE A CA 1
ATOM 655 C C . ILE A 1 84 ? -6.037 9.781 -12.492 1.00 86.06 84 ILE A C 1
ATOM 657 O O . ILE A 1 84 ? -7.038 9.874 -11.782 1.00 86.06 84 ILE A O 1
ATOM 661 N N . VAL A 1 85 ? -5.170 8.771 -12.383 1.00 84.94 85 VAL A N 1
ATOM 662 C CA . VAL A 1 85 ? -5.323 7.667 -11.422 1.00 84.94 85 VAL A CA 1
ATOM 663 C C . VAL A 1 85 ? -5.284 8.178 -9.984 1.00 84.94 85 VAL A C 1
ATOM 665 O O . VAL A 1 85 ? -6.185 7.881 -9.203 1.00 84.94 85 VAL A O 1
ATOM 668 N N . VAL A 1 86 ? -4.287 8.995 -9.640 1.00 86.56 86 VAL A N 1
ATOM 669 C CA . VAL A 1 86 ? -4.155 9.601 -8.307 1.00 86.56 86 VAL A CA 1
ATOM 670 C C . VAL A 1 86 ? -5.347 10.507 -8.003 1.00 86.56 86 VAL A C 1
ATOM 672 O O . VAL A 1 86 ? -5.878 10.459 -6.896 1.00 86.56 86 VAL A O 1
ATOM 675 N N . GLY A 1 87 ? -5.822 11.282 -8.983 1.00 87.50 87 GLY A N 1
ATOM 676 C CA . GLY A 1 87 ? -7.026 12.099 -8.840 1.00 87.50 87 GLY A CA 1
ATOM 677 C C . GLY A 1 87 ? -8.275 11.267 -8.534 1.00 87.50 87 GLY A C 1
ATOM 678 O O . GLY A 1 87 ? -9.024 11.596 -7.616 1.00 87.50 87 GLY A O 1
ATOM 679 N N . ALA A 1 88 ? -8.481 10.159 -9.250 1.00 86.62 88 ALA A N 1
ATOM 680 C CA . ALA A 1 88 ? -9.605 9.254 -9.015 1.00 86.62 88 ALA A CA 1
ATOM 681 C C . ALA A 1 88 ? -9.532 8.578 -7.635 1.00 86.62 88 ALA A C 1
ATOM 683 O O . ALA A 1 88 ? -10.533 8.544 -6.919 1.00 86.62 88 ALA A O 1
ATOM 684 N N . ILE A 1 89 ? -8.351 8.095 -7.233 1.00 85.69 89 ILE A N 1
ATOM 685 C CA . ILE A 1 89 ? -8.129 7.512 -5.901 1.00 85.69 89 ILE A CA 1
ATOM 686 C C . ILE A 1 89 ? -8.401 8.556 -4.816 1.00 85.69 89 ILE A C 1
ATOM 688 O O . ILE A 1 89 ? -9.158 8.285 -3.888 1.00 85.69 89 ILE A O 1
ATOM 692 N N . GLY A 1 90 ? -7.862 9.768 -4.964 1.00 83.81 90 GLY A N 1
ATOM 693 C CA . GLY A 1 90 ? -8.073 10.859 -4.015 1.00 83.81 90 GLY A CA 1
ATOM 694 C C . GLY A 1 90 ? -9.550 11.228 -3.854 1.00 83.81 90 GLY A C 1
ATOM 695 O O . GLY A 1 90 ? -10.002 11.482 -2.738 1.00 83.81 90 GLY A O 1
ATOM 696 N N . LEU A 1 91 ? -10.338 11.201 -4.934 1.00 82.38 91 LEU A N 1
ATOM 697 C CA . LEU A 1 91 ? -11.789 11.407 -4.862 1.00 82.38 91 LEU A CA 1
ATOM 698 C C . LEU A 1 91 ? -12.498 10.292 -4.083 1.00 82.38 91 LEU A C 1
ATOM 700 O O . LEU A 1 91 ? -13.343 10.586 -3.240 1.00 82.38 91 LEU A O 1
ATOM 704 N N . ILE A 1 92 ? -12.149 9.028 -4.326 1.00 82.88 92 ILE A N 1
ATOM 705 C CA . ILE A 1 92 ? -12.762 7.883 -3.636 1.00 82.88 92 ILE A CA 1
ATOM 706 C C . ILE A 1 92 ? -12.393 7.884 -2.147 1.00 82.88 92 ILE A C 1
ATOM 708 O O . ILE A 1 92 ? -13.270 7.757 -1.289 1.00 82.88 92 ILE A O 1
ATOM 712 N N . GLU A 1 93 ? -11.114 8.077 -1.823 1.00 77.81 93 GLU A N 1
ATOM 713 C CA . GLU A 1 93 ? -10.653 8.117 -0.435 1.00 77.81 93 GLU A CA 1
ATOM 714 C C . GLU A 1 93 ? -11.244 9.310 0.320 1.00 77.81 93 GLU A C 1
ATOM 716 O O . GLU A 1 93 ? -11.765 9.135 1.424 1.00 77.81 93 GLU A O 1
ATOM 721 N N . SER A 1 94 ? -11.247 10.506 -0.280 1.00 72.75 94 SER A N 1
ATOM 722 C CA . SER A 1 94 ? -11.846 11.689 0.348 1.00 72.75 94 SER A CA 1
ATOM 723 C C . SER A 1 94 ? -13.350 11.532 0.548 1.00 72.75 94 SER A C 1
ATOM 725 O O . SER A 1 94 ? -13.839 11.862 1.623 1.00 72.75 94 SER A O 1
ATOM 727 N N . ALA A 1 95 ? -14.090 10.956 -0.404 1.00 71.31 95 ALA A N 1
ATOM 728 C CA . ALA A 1 95 ? -15.515 10.681 -0.227 1.00 71.31 95 ALA A CA 1
ATOM 729 C C . ALA A 1 95 ? -15.778 9.727 0.953 1.00 71.31 95 ALA A C 1
ATOM 731 O O . ALA A 1 95 ? -16.670 9.995 1.757 1.00 71.31 95 ALA A O 1
ATOM 732 N N . SER A 1 96 ? -14.962 8.674 1.101 1.00 68.06 96 SER A N 1
ATOM 733 C CA . SER A 1 96 ? -15.054 7.725 2.224 1.00 68.06 96 SER A CA 1
ATOM 734 C C . SER A 1 96 ? -14.687 8.335 3.587 1.00 68.06 96 SER A C 1
ATOM 736 O O . SER A 1 96 ? -15.128 7.851 4.628 1.00 68.06 96 SER A O 1
ATOM 738 N N . TYR A 1 97 ? -13.879 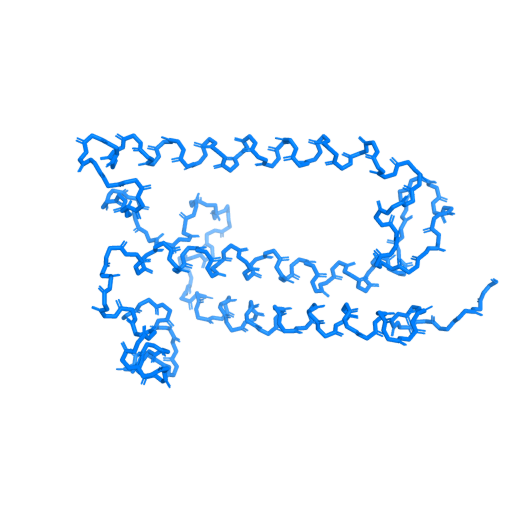9.400 3.593 1.00 66.31 97 TYR A N 1
ATOM 739 C CA . TYR A 1 97 ? -13.429 10.086 4.806 1.00 66.31 97 TYR A CA 1
ATOM 740 C C . TYR A 1 97 ? -14.335 11.267 5.187 1.00 66.31 97 TYR A C 1
ATOM 742 O O . TYR A 1 97 ? -14.573 11.511 6.365 1.00 66.31 97 TYR A O 1
ATOM 750 N N . ILE A 1 98 ? -14.902 11.983 4.210 1.00 61.44 98 ILE A N 1
ATOM 751 C CA . ILE A 1 98 ? -15.775 13.148 4.432 1.00 61.44 98 ILE A CA 1
ATOM 752 C C . ILE A 1 98 ? -17.096 12.744 5.094 1.00 61.44 98 ILE A C 1
ATOM 754 O O . ILE A 1 98 ? -17.598 13.480 5.944 1.00 61.44 98 ILE A O 1
ATOM 758 N N . SER A 1 99 ? -17.669 11.588 4.743 1.00 59.44 99 SER A N 1
ATOM 759 C CA . SER A 1 99 ? -18.839 11.046 5.452 1.00 59.44 99 SER A CA 1
ATOM 760 C C . SER A 1 99 ? -18.556 10.797 6.935 1.00 59.44 99 SER A C 1
ATOM 762 O O . SER A 1 99 ? -19.455 10.917 7.762 1.00 59.44 99 SER A O 1
ATOM 764 N N . ASP A 1 100 ? -17.298 10.519 7.261 1.00 58.59 100 ASP A N 1
ATOM 765 C CA . ASP A 1 100 ? -16.828 10.166 8.592 1.00 58.59 100 ASP A CA 1
ATOM 766 C C . ASP A 1 100 ? -16.447 11.376 9.445 1.00 58.59 100 ASP A C 1
ATOM 768 O O . ASP A 1 100 ? -16.846 11.472 10.605 1.00 58.59 100 ASP A O 1
ATOM 772 N N . MET A 1 101 ? -15.767 12.355 8.839 1.00 55.00 101 MET A N 1
ATOM 773 C CA . MET A 1 101 ? -15.426 13.628 9.477 1.00 55.00 101 MET A CA 1
ATOM 774 C C . MET A 1 101 ? -16.658 14.431 9.888 1.00 55.00 101 MET A C 1
ATOM 776 O O . MET A 1 101 ? -16.588 15.198 10.840 1.00 55.00 101 MET A O 1
ATOM 780 N N . LYS A 1 102 ? -17.793 14.289 9.189 1.00 50.00 102 LYS A N 1
ATOM 781 C CA . LYS A 1 102 ? -19.016 15.037 9.522 1.00 50.00 102 LYS A CA 1
ATOM 782 C C . LYS A 1 102 ? -19.524 14.744 10.935 1.00 50.00 102 LYS A C 1
ATOM 784 O O . LYS A 1 102 ? -19.992 15.666 11.585 1.00 50.00 102 LYS A O 1
ATOM 789 N N . GLY A 1 103 ? -19.387 13.508 11.421 1.00 52.50 103 GLY A N 1
ATOM 790 C CA . GLY A 1 103 ? -19.797 13.146 12.784 1.00 52.50 103 GLY A CA 1
ATOM 791 C C . GLY A 1 103 ? -18.817 13.601 13.869 1.00 52.50 103 GLY A C 1
ATOM 792 O O . GLY A 1 103 ? -19.209 13.771 15.015 1.00 52.50 103 GLY A O 1
ATOM 793 N N . THR A 1 104 ? -17.546 13.815 13.524 1.00 52.41 104 THR A N 1
ATOM 794 C CA . THR A 1 104 ? -16.467 14.083 14.491 1.00 52.41 104 THR A CA 1
ATOM 795 C C . THR A 1 104 ? -16.003 15.543 14.485 1.00 52.41 104 THR A C 1
ATOM 797 O O . THR A 1 104 ? -15.472 16.033 15.484 1.00 52.41 104 THR A O 1
ATOM 800 N N . ALA A 1 105 ? -16.270 16.279 13.401 1.00 52.34 105 ALA A N 1
ATOM 801 C CA . ALA A 1 105 ? -16.045 17.718 13.279 1.00 52.34 105 ALA A CA 1
ATOM 802 C C . ALA A 1 105 ? -17.025 18.549 14.125 1.00 52.34 105 ALA A C 1
ATOM 804 O O . ALA A 1 105 ? -16.620 19.583 14.655 1.00 52.34 105 ALA A O 1
ATOM 805 N N . GLU A 1 106 ? -18.269 18.090 14.314 1.00 55.91 106 GLU A N 1
ATOM 806 C CA . GLU A 1 106 ? -19.237 18.740 15.217 1.00 55.91 106 GLU A CA 1
ATOM 807 C C . GLU A 1 106 ? -18.772 18.719 16.686 1.00 55.91 106 GLU A C 1
ATOM 809 O O . GLU A 1 106 ? -19.093 19.622 17.455 1.00 55.91 106 GLU A O 1
ATOM 814 N N . GLU A 1 107 ? -17.929 17.750 17.056 1.00 56.66 107 GLU A N 1
ATOM 815 C CA . GLU A 1 107 ? -17.343 17.603 18.396 1.00 56.66 107 GLU A CA 1
ATOM 816 C C . GLU A 1 107 ? -15.891 18.119 18.491 1.00 56.66 107 GLU A C 1
ATOM 818 O O . GLU A 1 107 ? -15.226 17.942 19.513 1.00 56.66 107 GLU A O 1
ATOM 823 N N . GLY A 1 108 ? -15.360 18.745 17.431 1.00 57.06 108 GLY A N 1
ATOM 824 C CA . GLY A 1 108 ? -13.990 19.275 17.395 1.00 57.06 108 GLY A CA 1
ATOM 825 C C . GLY A 1 108 ? -12.881 18.213 17.343 1.00 57.06 108 GLY A C 1
ATOM 826 O O . GLY A 1 108 ? -11.709 18.537 17.555 1.00 57.06 108 GLY A O 1
ATOM 827 N N . ARG A 1 109 ? -13.212 16.950 17.045 1.00 58.00 109 ARG A N 1
ATOM 828 C CA . ARG A 1 109 ? -12.276 15.818 17.012 1.00 58.00 109 ARG A CA 1
ATOM 829 C C . ARG A 1 109 ? -11.973 15.374 15.581 1.00 58.00 109 ARG A C 1
ATOM 831 O O . ARG A 1 109 ? -12.424 14.332 15.131 1.00 58.00 109 ARG A O 1
ATOM 838 N N . TYR A 1 110 ? -11.122 16.118 14.880 1.00 53.91 110 TYR A N 1
ATOM 839 C CA . TYR A 1 110 ? -10.777 15.888 13.464 1.00 53.91 110 TYR A CA 1
ATOM 840 C C . TYR A 1 110 ? -10.118 14.527 13.128 1.00 53.91 110 TYR A C 1
ATOM 842 O O . TYR A 1 110 ? -9.937 14.222 11.950 1.00 53.91 110 TYR A O 1
ATOM 850 N N . TYR A 1 111 ? -9.782 13.714 14.139 1.00 54.94 111 TYR A N 1
ATOM 851 C CA . TYR A 1 111 ? -9.141 12.396 14.008 1.00 54.94 111 TYR A CA 1
ATOM 852 C C . TYR A 1 111 ? -9.778 11.305 14.882 1.00 54.94 111 TYR A C 1
ATOM 854 O O . TYR A 1 111 ? -9.237 10.203 14.966 1.00 54.94 111 TYR A O 1
ATOM 862 N N . ALA A 1 112 ? -10.888 11.600 15.569 1.00 54.31 112 ALA A N 1
ATOM 863 C CA . ALA A 1 112 ? -11.573 10.574 16.344 1.00 54.31 112 ALA A CA 1
ATOM 864 C C . ALA A 1 112 ? -12.289 9.611 15.398 1.00 54.31 112 ALA A C 1
ATOM 866 O O . ALA A 1 112 ? -12.850 10.010 14.381 1.00 54.31 112 ALA A O 1
ATOM 867 N N . PHE A 1 113 ? -12.260 8.332 15.741 1.00 56.91 113 PHE A N 1
ATOM 868 C CA . PHE A 1 113 ? -13.036 7.317 15.050 1.00 56.91 113 PHE A CA 1
ATOM 869 C C . PHE A 1 113 ? -14.510 7.486 15.431 1.00 56.91 113 PHE A C 1
ATOM 871 O O . PHE A 1 113 ? -14.832 7.504 16.618 1.00 56.91 113 PHE A O 1
ATOM 878 N N . ASN A 1 114 ? -15.400 7.635 14.449 1.00 59.38 114 ASN A N 1
ATOM 879 C CA . ASN A 1 114 ? -16.834 7.714 14.714 1.00 59.38 114 ASN A CA 1
ATOM 880 C C . ASN A 1 114 ? -17.310 6.368 15.290 1.00 59.38 114 ASN A C 1
ATOM 882 O O . ASN A 1 114 ? -17.086 5.320 14.687 1.00 59.38 114 ASN A O 1
ATOM 886 N N . GLU A 1 115 ? -17.968 6.380 16.450 1.00 57.31 115 GLU A N 1
ATOM 887 C CA . GLU A 1 115 ? -18.464 5.164 17.119 1.00 57.31 115 GLU A CA 1
ATOM 888 C C . GLU A 1 115 ? -19.442 4.368 16.232 1.00 57.31 115 GLU A C 1
ATOM 890 O O . GLU A 1 115 ? -19.538 3.147 16.341 1.00 57.31 115 GLU A O 1
ATOM 895 N N . ASN A 1 116 ? -20.098 5.042 15.281 1.00 56.41 116 ASN A N 1
ATOM 896 C CA . ASN A 1 116 ? -21.011 4.431 14.314 1.00 56.41 116 ASN A CA 1
ATOM 897 C C . ASN A 1 116 ? -20.303 3.760 13.118 1.00 56.41 116 ASN A C 1
ATOM 899 O O . ASN A 1 116 ? -20.967 3.122 12.304 1.00 56.41 116 ASN A O 1
ATOM 903 N N . ARG A 1 117 ? -18.976 3.898 12.983 1.00 59.56 117 ARG A N 1
ATOM 904 C CA . ARG A 1 117 ? -18.197 3.416 11.826 1.00 59.56 117 ARG A CA 1
ATOM 905 C C . ARG A 1 117 ? -17.865 1.918 11.879 1.00 59.56 117 ARG A C 1
ATOM 907 O O . ARG A 1 117 ? -17.346 1.366 10.915 1.00 59.56 117 ARG A O 1
ATOM 914 N N . GLY A 1 118 ? -18.159 1.244 12.991 1.00 64.88 118 GLY A N 1
ATOM 915 C CA . GLY A 1 118 ? -17.905 -0.189 13.148 1.00 64.88 118 GLY A CA 1
ATOM 916 C C . GLY A 1 118 ? -16.435 -0.510 13.441 1.00 64.88 118 GLY A C 1
ATOM 917 O O . GLY A 1 118 ? -15.834 0.073 14.337 1.00 64.88 118 GLY A O 1
ATOM 918 N N . VAL A 1 119 ? -15.853 -1.490 12.746 1.00 69.94 119 VAL A N 1
ATOM 919 C CA . VAL A 1 119 ? -14.477 -1.957 13.002 1.00 69.94 119 VAL A CA 1
ATOM 920 C C . VAL A 1 119 ? -13.475 -1.178 12.146 1.00 69.94 119 VAL A C 1
ATOM 922 O O . VAL A 1 119 ? -13.665 -1.022 10.944 1.00 69.94 119 VAL A O 1
ATOM 925 N N . ALA A 1 120 ? -12.369 -0.727 12.742 1.00 68.88 120 ALA A N 1
ATOM 926 C CA . ALA A 1 120 ? -11.312 -0.022 12.017 1.00 68.88 120 ALA A CA 1
ATOM 927 C C . ALA A 1 120 ? -10.747 -0.860 10.851 1.00 68.88 120 ALA A C 1
ATOM 929 O O . ALA A 1 120 ? -10.292 -1.988 11.055 1.00 68.88 120 ALA A O 1
ATOM 930 N N . GLY A 1 121 ? -10.756 -0.289 9.639 1.00 66.69 121 GLY A N 1
ATOM 931 C CA . GLY A 1 121 ? -10.296 -0.938 8.401 1.00 66.69 121 GLY A CA 1
ATOM 932 C C . GLY A 1 121 ? -11.364 -1.733 7.634 1.00 66.69 121 GLY A C 1
ATOM 933 O O . GLY A 1 121 ?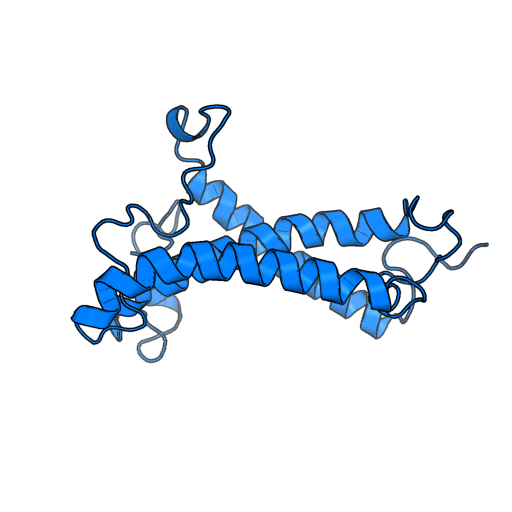 -11.075 -2.241 6.544 1.00 66.69 121 GLY A O 1
ATOM 934 N N . ASP A 1 122 ? -12.585 -1.822 8.167 1.00 76.44 122 ASP A N 1
ATOM 935 C CA . ASP A 1 122 ? -13.731 -2.418 7.485 1.00 76.44 122 ASP A CA 1
ATOM 936 C C . ASP A 1 122 ? -14.439 -1.375 6.608 1.00 76.44 122 ASP A C 1
ATOM 938 O O . ASP A 1 122 ? -14.906 -0.346 7.089 1.00 76.44 122 ASP A O 1
ATOM 942 N N . ILE A 1 123 ? -14.483 -1.637 5.303 1.00 73.12 123 ILE A N 1
ATOM 943 C CA . ILE A 1 123 ? -15.123 -0.773 4.298 1.00 73.12 123 ILE A CA 1
ATOM 944 C C . ILE A 1 123 ? -16.444 -1.367 3.785 1.00 73.12 123 ILE A C 1
ATOM 946 O O . ILE A 1 123 ? -17.019 -0.849 2.832 1.00 73.12 123 ILE A O 1
ATOM 950 N N . GLY A 1 124 ? -16.914 -2.477 4.371 1.00 73.88 124 GLY A N 1
ATOM 951 C CA . GLY A 1 124 ? -18.145 -3.161 3.960 1.00 73.88 124 GLY A CA 1
ATOM 952 C C . GLY A 1 124 ? -18.056 -3.883 2.610 1.00 73.88 124 GLY A C 1
ATOM 953 O O . GLY A 1 124 ? -19.073 -4.315 2.069 1.00 73.88 124 GLY A O 1
ATOM 954 N N . PHE A 1 125 ? -16.853 -4.021 2.045 1.00 79.06 125 PHE A N 1
ATOM 955 C CA . PHE A 1 125 ? -16.624 -4.720 0.783 1.00 79.06 125 PHE A CA 1
ATOM 956 C C . PHE A 1 125 ? -16.381 -6.217 1.028 1.00 79.06 125 PHE A C 1
ATOM 958 O O . PHE A 1 125 ? -15.242 -6.655 1.167 1.00 79.06 125 PHE A O 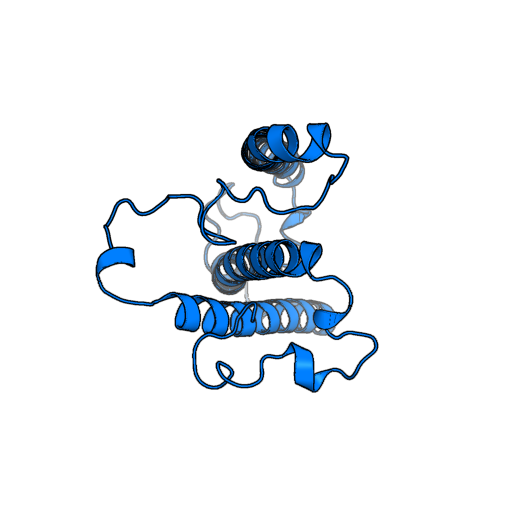1
ATOM 965 N N . ASP A 1 126 ? -17.457 -7.004 1.070 1.00 81.62 126 ASP A N 1
ATOM 966 C CA . ASP A 1 126 ? -17.396 -8.474 1.102 1.00 81.62 126 ASP A CA 1
ATOM 967 C C . ASP A 1 126 ? -18.455 -9.093 0.168 1.00 81.62 126 ASP A C 1
ATOM 969 O O . ASP A 1 126 ? -19.501 -9.563 0.621 1.00 81.62 126 ASP A O 1
ATOM 973 N N . PRO A 1 127 ? -18.227 -9.092 -1.160 1.00 83.19 127 PRO A N 1
ATOM 974 C CA . PRO A 1 127 ? -19.185 -9.654 -2.113 1.00 83.19 127 PRO A CA 1
ATOM 975 C C . PRO A 1 127 ? -19.303 -11.185 -2.030 1.00 83.19 127 PRO A C 1
ATOM 977 O O . PRO A 1 127 ? -20.278 -11.747 -2.524 1.00 83.19 127 PRO A O 1
ATOM 980 N N . LEU A 1 128 ? -18.314 -11.870 -1.442 1.00 84.62 128 LEU A N 1
ATOM 981 C CA . LEU A 1 128 ? -18.235 -13.337 -1.390 1.00 84.62 128 LEU A CA 1
ATOM 982 C C . LEU A 1 128 ? -18.567 -13.920 -0.006 1.00 84.62 128 LEU A C 1
ATOM 984 O O . LEU A 1 128 ? -18.619 -15.144 0.148 1.00 84.62 128 LEU A O 1
ATOM 988 N N . GLY A 1 129 ? -18.824 -13.069 0.989 1.00 79.81 129 GLY A N 1
ATOM 989 C CA . GLY A 1 129 ? -19.228 -13.468 2.335 1.00 79.81 129 GLY A CA 1
ATOM 990 C C . GLY A 1 129 ? -18.146 -14.239 3.091 1.00 79.81 129 GLY A C 1
ATOM 991 O O . GLY A 1 129 ? -18.468 -15.123 3.890 1.00 79.81 129 GLY A O 1
ATOM 992 N N . PHE A 1 130 ? -16.864 -13.988 2.810 1.00 78.44 130 PHE A N 1
ATOM 993 C CA . PHE A 1 130 ? -15.775 -14.711 3.472 1.00 78.44 130 PHE A CA 1
ATOM 994 C C . PHE A 1 130 ? -15.562 -14.259 4.915 1.00 78.44 130 PHE A C 1
ATOM 996 O O . PHE A 1 130 ? -15.125 -15.072 5.731 1.00 78.44 130 PHE A O 1
ATOM 1003 N N . ALA A 1 131 ? -15.965 -13.036 5.268 1.00 72.31 131 ALA A N 1
ATOM 1004 C CA . ALA A 1 131 ? -15.888 -12.552 6.643 1.00 72.31 131 ALA A CA 1
ATOM 1005 C C . ALA A 1 131 ? -16.784 -13.360 7.602 1.00 72.31 131 ALA A C 1
ATOM 1007 O O . ALA A 1 131 ? -16.471 -13.492 8.782 1.00 72.31 131 ALA A O 1
ATOM 1008 N N . ALA A 1 132 ? -17.871 -13.960 7.101 1.00 71.94 132 ALA A N 1
ATOM 1009 C CA . ALA A 1 132 ? -18.762 -14.808 7.895 1.00 71.94 132 ALA A CA 1
ATOM 1010 C C . ALA A 1 132 ? -18.199 -16.219 8.159 1.00 71.94 132 ALA A C 1
ATOM 1012 O O . ALA A 1 132 ? -18.750 -16.954 8.978 1.00 71.94 132 ALA A O 1
ATOM 1013 N N . LYS A 1 133 ? -17.129 -16.623 7.457 1.00 71.06 133 LYS A N 1
ATOM 1014 C CA . LYS A 1 133 ? -16.576 -17.987 7.520 1.00 71.06 133 LYS A CA 1
ATOM 1015 C C . LYS A 1 133 ? -15.415 -18.144 8.505 1.00 71.06 133 LYS A C 1
ATOM 1017 O O . LYS A 1 133 ? -15.091 -19.278 8.848 1.00 71.06 133 LYS A O 1
ATOM 1022 N N . GLY A 1 134 ? -14.809 -17.055 8.979 1.00 73.81 134 GLY A N 1
ATOM 1023 C CA . GLY A 1 134 ? -13.725 -17.098 9.964 1.00 73.81 134 GLY A CA 1
ATOM 1024 C C . GLY A 1 134 ? -13.060 -15.740 10.204 1.00 73.81 134 GLY A C 1
ATOM 1025 O O . GLY A 1 134 ? -13.247 -14.802 9.431 1.00 73.81 134 GLY A O 1
ATOM 1026 N N . ASP A 1 135 ? -12.267 -15.639 11.276 1.00 78.06 135 ASP A N 1
ATOM 1027 C CA . ASP A 1 135 ? -11.488 -14.433 11.590 1.00 78.06 135 ASP A CA 1
ATOM 1028 C C . ASP A 1 135 ? -10.171 -14.399 10.793 1.00 78.06 135 ASP A C 1
ATOM 1030 O O . ASP A 1 135 ? -9.114 -14.804 11.271 1.00 78.06 135 ASP A O 1
ATOM 1034 N N . LEU A 1 136 ? -10.248 -13.920 9.550 1.00 81.06 136 LEU A N 1
ATOM 1035 C CA . LEU A 1 136 ? -9.108 -13.804 8.626 1.00 81.06 136 LEU A CA 1
ATOM 1036 C C . LEU A 1 136 ? -8.242 -12.552 8.871 1.00 81.06 136 LEU A C 1
ATOM 1038 O O . LEU A 1 136 ? -7.227 -12.342 8.207 1.00 81.06 136 LEU A O 1
ATOM 1042 N N . ARG A 1 137 ? -8.619 -11.700 9.830 1.00 79.38 137 ARG A N 1
ATOM 1043 C CA . ARG A 1 137 ? -7.995 -10.380 10.039 1.00 79.38 137 ARG A CA 1
ATOM 1044 C C . ARG A 1 137 ? -6.556 -10.486 10.532 1.00 79.38 137 ARG A C 1
ATOM 1046 O O . ARG A 1 137 ? -5.699 -9.692 10.148 1.00 79.38 137 ARG A O 1
ATOM 1053 N N . GLY A 1 138 ? -6.281 -11.475 11.382 1.00 80.62 138 GLY A N 1
ATOM 1054 C CA . GLY A 1 138 ? -4.925 -11.741 11.862 1.00 80.62 138 GLY A CA 1
ATOM 1055 C C . GLY A 1 138 ? -3.985 -12.169 10.735 1.00 80.62 138 GLY A C 1
ATOM 1056 O O . GLY A 1 138 ? -2.837 -11.730 10.691 1.00 80.62 138 GLY A O 1
ATOM 1057 N N . GLU A 1 139 ? -4.485 -12.976 9.801 1.00 85.06 139 GLU A N 1
ATOM 1058 C CA . GLU A 1 139 ? -3.722 -13.447 8.644 1.00 85.06 139 GLU A CA 1
ATOM 1059 C C . GLU A 1 139 ? -3.444 -12.303 7.665 1.00 85.06 139 GLU A C 1
ATOM 1061 O O . GLU A 1 139 ? -2.296 -12.119 7.258 1.00 85.06 139 GLU A O 1
ATOM 1066 N N . GLU A 1 140 ? -4.452 -11.472 7.375 1.00 86.94 140 GLU A N 1
ATOM 1067 C CA . GLU A 1 140 ? -4.301 -10.267 6.550 1.00 86.94 140 GLU A CA 1
ATOM 1068 C C . GLU A 1 140 ? -3.198 -9.349 7.095 1.00 86.94 140 GLU A C 1
ATOM 1070 O O . GLU A 1 140 ? -2.334 -8.890 6.347 1.00 86.94 140 GLU A O 1
ATOM 1075 N N . LEU A 1 141 ? -3.179 -9.115 8.409 1.00 86.81 141 LEU A N 1
ATOM 1076 C CA . LEU A 1 141 ? -2.172 -8.267 9.045 1.00 86.81 141 LEU A CA 1
ATOM 1077 C C . LEU A 1 141 ? -0.763 -8.862 8.983 1.00 86.81 141 LEU A C 1
ATOM 1079 O O . LEU A 1 141 ? 0.200 -8.129 8.755 1.00 86.81 141 LEU A O 1
ATOM 1083 N N . ILE A 1 142 ? -0.614 -10.172 9.190 1.00 87.56 142 ILE A N 1
ATOM 1084 C CA . ILE A 1 142 ? 0.700 -10.827 9.132 1.00 87.56 142 ILE A CA 1
ATOM 1085 C C . ILE A 1 142 ? 1.258 -10.767 7.708 1.00 87.56 142 ILE A C 1
ATOM 1087 O O . ILE A 1 142 ? 2.404 -10.349 7.520 1.00 87.56 142 ILE A O 1
ATOM 1091 N N . VAL A 1 143 ? 0.446 -11.125 6.711 1.00 91.19 143 VAL A N 1
ATOM 1092 C CA . VAL A 1 143 ? 0.843 -11.060 5.297 1.00 91.19 143 VAL A CA 1
ATOM 1093 C C . VAL A 1 143 ? 1.107 -9.612 4.886 1.00 91.19 143 VAL A C 1
ATOM 1095 O O . VAL A 1 143 ? 2.114 -9.329 4.243 1.00 91.19 143 VAL A O 1
ATOM 1098 N N . GLY A 1 144 ? 0.275 -8.675 5.336 1.00 90.38 144 GLY A N 1
ATOM 1099 C CA . GLY A 1 144 ? 0.438 -7.246 5.101 1.00 90.38 144 GLY A CA 1
ATOM 1100 C C . GLY A 1 144 ? 1.755 -6.678 5.626 1.00 90.38 144 GLY A C 1
ATOM 1101 O O . GLY A 1 144 ? 2.460 -5.972 4.907 1.00 90.38 144 GLY A O 1
ATOM 1102 N N . ARG A 1 145 ? 2.134 -7.011 6.864 1.00 93.75 145 ARG A N 1
ATOM 1103 C CA . ARG A 1 145 ? 3.418 -6.591 7.453 1.00 93.75 145 ARG A CA 1
ATOM 1104 C C . ARG A 1 145 ? 4.610 -7.181 6.714 1.00 93.75 145 ARG A C 1
ATOM 1106 O O . ARG A 1 145 ? 5.587 -6.473 6.475 1.00 93.75 145 ARG A O 1
ATOM 1113 N N . LEU A 1 146 ? 4.523 -8.453 6.328 1.00 92.25 146 LEU A N 1
ATOM 1114 C CA . LEU A 1 146 ? 5.561 -9.091 5.524 1.00 92.25 146 LEU A CA 1
ATOM 1115 C C . LEU A 1 146 ? 5.687 -8.416 4.154 1.00 92.25 146 LEU A C 1
ATOM 1117 O O . LEU A 1 146 ? 6.799 -8.140 3.716 1.00 92.25 146 LEU A O 1
ATOM 1121 N N . ALA A 1 147 ? 4.566 -8.088 3.514 1.00 92.56 147 ALA A N 1
ATOM 1122 C CA . ALA A 1 147 ? 4.550 -7.399 2.231 1.00 92.56 147 ALA A CA 1
ATOM 1123 C C . ALA A 1 147 ? 5.151 -5.989 2.317 1.00 92.56 147 ALA A C 1
ATOM 1125 O O . ALA A 1 147 ? 5.924 -5.614 1.440 1.00 92.56 147 ALA A O 1
ATOM 1126 N N . MET A 1 148 ? 4.872 -5.238 3.393 1.00 94.31 148 MET A N 1
ATOM 1127 C CA . MET A 1 148 ? 5.482 -3.922 3.639 1.00 94.31 148 MET A CA 1
ATOM 1128 C C . MET A 1 148 ? 7.013 -3.999 3.702 1.00 94.31 148 MET A C 1
ATOM 1130 O O . MET A 1 148 ? 7.699 -3.169 3.108 1.00 94.31 148 MET A O 1
ATOM 1134 N N . LEU A 1 149 ? 7.558 -5.015 4.375 1.00 93.12 149 LEU A N 1
ATOM 1135 C CA . LEU A 1 149 ? 9.004 -5.251 4.402 1.00 93.12 149 LEU A CA 1
ATOM 1136 C C . LEU A 1 149 ? 9.530 -5.753 3.051 1.00 93.12 149 LEU A C 1
ATOM 1138 O O . LEU A 1 149 ? 10.605 -5.341 2.620 1.00 93.12 149 LEU A O 1
ATOM 1142 N N . GLY A 1 150 ? 8.766 -6.613 2.375 1.00 90.25 150 GLY A N 1
ATOM 1143 C CA . GLY A 1 150 ? 9.115 -7.182 1.077 1.00 90.25 150 GLY A CA 1
ATOM 1144 C C . GLY A 1 150 ? 9.304 -6.110 0.012 1.00 90.25 150 GLY A C 1
ATOM 1145 O O . GLY A 1 150 ? 10.366 -6.046 -0.601 1.00 90.25 150 GLY A O 1
ATOM 1146 N N . ILE A 1 151 ? 8.322 -5.222 -0.170 1.00 89.38 151 ILE A N 1
ATOM 1147 C CA . ILE A 1 151 ? 8.421 -4.147 -1.166 1.00 89.38 151 ILE A CA 1
ATOM 1148 C C . ILE A 1 151 ? 9.544 -3.160 -0.838 1.00 89.38 151 ILE A C 1
ATOM 1150 O O . ILE A 1 151 ? 10.282 -2.761 -1.733 1.00 89.38 151 ILE A O 1
ATOM 1154 N N . ALA A 1 152 ? 9.741 -2.824 0.441 1.00 88.94 152 ALA A N 1
ATOM 1155 C CA . ALA A 1 152 ? 10.845 -1.962 0.853 1.00 88.94 152 ALA A CA 1
ATOM 1156 C C . ALA A 1 152 ? 12.212 -2.585 0.515 1.00 88.94 152 ALA A C 1
ATOM 1158 O O . ALA A 1 152 ? 13.105 -1.890 0.034 1.00 88.94 152 ALA A O 1
ATOM 1159 N N . GLY A 1 153 ? 12.362 -3.898 0.722 1.00 87.75 153 GLY A N 1
ATOM 1160 C CA . GLY A 1 153 ? 13.562 -4.642 0.344 1.00 87.75 153 GLY A CA 1
ATOM 1161 C C . GLY A 1 153 ? 13.783 -4.683 -1.167 1.00 87.75 153 GLY A C 1
ATOM 1162 O O . GLY A 1 153 ? 14.900 -4.441 -1.613 1.00 87.75 153 GLY A O 1
ATOM 1163 N N . MET A 1 154 ? 12.728 -4.928 -1.946 1.00 87.31 154 MET A N 1
ATOM 1164 C CA . MET A 1 154 ? 12.788 -4.956 -3.413 1.00 87.31 154 MET A CA 1
ATOM 1165 C C . MET A 1 154 ? 13.220 -3.604 -3.992 1.00 87.31 154 MET A C 1
ATOM 1167 O O . MET A 1 154 ? 14.171 -3.542 -4.766 1.00 87.31 154 MET A O 1
ATOM 1171 N N . VAL A 1 155 ? 12.614 -2.510 -3.524 1.00 85.00 155 VAL A N 1
ATOM 1172 C CA . VAL A 1 155 ? 12.994 -1.145 -3.925 1.00 85.00 155 VAL A CA 1
ATOM 1173 C C . VAL A 1 155 ? 14.443 -0.831 -3.536 1.00 85.00 155 VAL A C 1
ATOM 1175 O O . VAL A 1 155 ? 15.193 -0.271 -4.332 1.00 85.00 155 VAL A O 1
ATOM 1178 N N . ALA A 1 156 ? 14.869 -1.201 -2.323 1.00 85.75 156 ALA A N 1
ATOM 1179 C CA . ALA A 1 156 ? 16.241 -0.971 -1.869 1.00 85.75 156 ALA A CA 1
ATOM 1180 C C . ALA A 1 156 ? 17.278 -1.771 -2.678 1.00 85.75 156 ALA A C 1
ATOM 1182 O O . ALA A 1 156 ? 18.375 -1.272 -2.929 1.00 85.75 156 ALA A O 1
ATOM 1183 N N . GLN A 1 157 ? 16.942 -2.998 -3.087 1.00 82.62 157 GLN A N 1
ATOM 1184 C CA . GLN A 1 157 ? 17.802 -3.826 -3.933 1.00 82.62 157 GLN A CA 1
ATOM 1185 C C . GLN A 1 157 ? 17.961 -3.220 -5.325 1.00 82.62 157 GLN A C 1
ATOM 1187 O O . GLN A 1 157 ? 19.089 -3.066 -5.787 1.00 82.62 157 GLN A O 1
ATOM 1192 N N . GLU A 1 158 ? 16.864 -2.808 -5.956 1.00 77.25 158 GLU A N 1
ATOM 1193 C CA . GLU A 1 158 ? 16.901 -2.204 -7.289 1.00 77.25 158 GLU A CA 1
ATOM 1194 C C . GLU A 1 158 ? 17.654 -0.865 -7.296 1.00 77.25 158 GLU A C 1
ATOM 1196 O O . GLU A 1 158 ? 18.452 -0.604 -8.194 1.00 77.25 158 GLU A O 1
ATOM 1201 N N . LEU A 1 159 ? 17.502 -0.053 -6.240 1.00 80.81 159 LEU A N 1
ATOM 1202 C CA . LEU A 1 159 ? 18.275 1.182 -6.052 1.00 80.81 159 LEU A CA 1
ATOM 1203 C C . LEU A 1 159 ? 19.788 0.941 -5.974 1.00 80.81 159 LEU A C 1
ATOM 1205 O O . LEU A 1 159 ? 20.564 1.750 -6.477 1.00 80.81 159 LEU A O 1
ATOM 1209 N N . ASN A 1 160 ? 20.214 -0.130 -5.303 1.00 81.50 160 ASN A N 1
ATOM 1210 C CA . ASN A 1 160 ? 21.633 -0.414 -5.095 1.00 81.50 160 ASN A CA 1
ATOM 1211 C C . ASN A 1 160 ? 22.275 -1.139 -6.288 1.00 81.50 160 ASN A C 1
ATOM 1213 O O . ASN A 1 160 ? 23.450 -0.923 -6.576 1.00 81.50 160 ASN A O 1
ATOM 1217 N N . THR A 1 161 ? 21.518 -1.998 -6.969 1.00 73.12 161 THR A N 1
ATOM 1218 C CA . THR A 1 161 ? 21.993 -2.747 -8.141 1.00 73.12 161 THR A CA 1
ATOM 1219 C C . THR A 1 161 ? 21.861 -1.937 -9.435 1.00 73.12 161 THR A C 1
ATOM 1221 O O . THR A 1 161 ? 22.585 -2.214 -10.386 1.00 73.12 161 THR A O 1
ATOM 1224 N N . ALA A 1 162 ? 21.000 -0.910 -9.462 1.00 63.31 162 ALA A N 1
ATOM 1225 C CA . ALA A 1 162 ? 20.703 -0.081 -10.636 1.00 63.31 162 ALA A CA 1
ATOM 1226 C C . ALA A 1 162 ? 20.319 -0.906 -11.883 1.00 63.31 162 ALA A C 1
ATOM 1228 O O . ALA A 1 162 ? 20.639 -0.534 -13.010 1.00 63.31 162 ALA A O 1
ATOM 1229 N N . GLY A 1 163 ? 19.643 -2.032 -11.663 1.00 63.56 163 GLY A N 1
ATOM 1230 C CA . GLY A 1 163 ? 19.210 -2.982 -12.682 1.00 63.56 163 GLY A CA 1
ATOM 1231 C C . GLY A 1 163 ? 18.052 -3.822 -12.153 1.00 63.56 163 GLY A C 1
ATOM 1232 O O . GLY A 1 163 ? 17.708 -3.715 -10.977 1.00 63.56 163 GLY A O 1
ATOM 1233 N N . TYR A 1 164 ? 17.451 -4.636 -13.015 1.00 63.59 164 TYR A N 1
ATOM 1234 C CA . TYR A 1 164 ? 16.267 -5.437 -12.698 1.00 63.59 164 TYR A CA 1
ATOM 1235 C C . TYR A 1 164 ? 16.443 -6.334 -11.468 1.00 63.59 164 TYR A C 1
ATOM 1237 O O . TYR A 1 164 ? 17.522 -6.874 -11.201 1.00 63.59 164 TYR A O 1
ATOM 1245 N N . LEU A 1 165 ? 15.345 -6.542 -10.747 1.00 65.25 165 LEU A N 1
ATOM 1246 C CA . LEU A 1 165 ? 15.326 -7.307 -9.511 1.00 65.25 165 LEU A CA 1
ATOM 1247 C C . LEU A 1 165 ? 15.479 -8.819 -9.753 1.00 65.25 165 LEU A C 1
ATOM 1249 O O . LEU A 1 165 ? 16.144 -9.497 -8.967 1.00 65.25 165 LEU A O 1
ATOM 1253 N N . PHE A 1 166 ? 14.886 -9.352 -10.830 1.00 67.25 166 PHE A N 1
ATOM 1254 C CA . PHE A 1 166 ? 14.872 -10.799 -11.098 1.00 67.25 166 PHE A CA 1
ATOM 1255 C C . PHE A 1 166 ? 15.499 -11.252 -12.426 1.00 67.25 166 PHE A C 1
ATOM 1257 O O . PHE A 1 166 ? 15.797 -12.444 -12.547 1.00 67.25 166 PHE A O 1
ATOM 1264 N N . TYR A 1 167 ? 15.731 -10.373 -13.409 1.00 60.75 167 TYR A N 1
ATOM 1265 C CA . TYR A 1 167 ? 16.230 -10.788 -14.731 1.00 60.75 167 TYR A CA 1
ATOM 1266 C C . TYR A 1 167 ? 17.441 -9.966 -15.213 1.00 60.75 167 TYR A C 1
ATOM 1268 O O . TYR A 1 167 ? 17.340 -8.752 -15.295 1.00 60.75 167 TYR A O 1
ATOM 1276 N N . PRO A 1 168 ? 18.591 -10.572 -15.563 1.00 54.22 168 PRO A N 1
ATOM 1277 C CA . PRO A 1 168 ? 19.749 -9.823 -16.058 1.00 54.22 168 PRO A CA 1
ATOM 1278 C C . PRO A 1 168 ? 19.518 -9.247 -17.466 1.00 54.22 168 PRO A C 1
ATOM 1280 O O . PRO A 1 168 ? 18.864 -9.893 -18.286 1.00 54.22 168 PRO A O 1
ATOM 1283 N N . ASP A 1 169 ? 20.119 -8.080 -17.748 1.00 54.25 169 ASP A N 1
ATOM 1284 C CA . ASP A 1 169 ? 20.096 -7.320 -19.016 1.00 54.25 169 ASP A CA 1
ATOM 1285 C C . ASP A 1 169 ? 20.461 -8.171 -20.250 1.00 54.25 169 ASP A C 1
ATOM 1287 O O . ASP A 1 169 ? 21.580 -8.134 -20.763 1.00 54.25 169 ASP A O 1
ATOM 1291 N N . THR A 1 170 ? 19.528 -8.982 -20.738 1.00 52.00 170 THR A N 1
ATOM 1292 C CA . THR A 1 170 ? 19.716 -9.809 -21.933 1.00 52.00 170 THR A CA 1
ATOM 1293 C C . THR A 1 170 ? 18.508 -9.711 -22.846 1.00 52.00 170 THR A C 1
ATOM 1295 O O . THR A 1 170 ? 17.758 -10.674 -22.972 1.00 52.00 170 THR A O 1
ATOM 1298 N N . TYR A 1 171 ? 18.377 -8.549 -23.495 1.00 44.97 171 TYR A N 1
ATOM 1299 C CA . TYR A 1 171 ? 17.953 -8.399 -24.893 1.00 44.97 171 TYR A CA 1
ATOM 1300 C C . TYR A 1 171 ? 18.653 -7.193 -25.523 1.00 44.97 171 TYR A C 1
ATOM 1302 O O . TYR A 1 171 ? 18.622 -6.109 -24.904 1.00 44.97 171 TYR A O 1
#

Radius of gyration: 19.84 Å; chains: 1; bounding box: 43×37×54 Å

Organism: NCBI:txid35677

Foldseek 3Di:
DQLLDPPCVPPDPLNVPDDVRRCVVPVQCSLVVSLVLLVLLVVLLCLLVCQQVCQVDDPPPNPPQNDRSLCSCVDPPNVVVVVVVVVVVCVVVCVLVVVQCVQQVVVVRNRGGDPVPPHRNDPVPDPPCVVVVDDCVNVSSVSSVVSSVSSVVQNVVCVVVVDYSPDPPDD

InterPro domains:
  IPR001344 Chlorophyll A-B binding protein, plant and chromista [PTHR21649] (2-161)
  IPR022796 Chlorophyll A-B binding protein [PF00504] (25-159)

pLDDT: mean 70.57, std 14.36, range [37.66, 94.31]

Sequence (171 aa):
MPGAYGWAAEKGLAYSFGKPFSQQKFPDLVNWVQEAEIKHARVAMLAALGYPVAEVFHPLWGGSINEPSLIAFQATPLQTFWPIVVGAIGLIESASYISDMKGTAEEGRYYAFNENRGVAGDIGFDPLGFAAKGDLRGEELIVGRLAMLGIAGMVAQELNTAGYLFYPDTY

Secondary structure (DSSP, 8-state):
-TT--GGGTTT-GGGTS-TTT-GGG-TTTHHHHHHHHHHHHHHHHHHHHHHHHHHH---GGGG-----HHHHTTSTTHHHHHHHHHHHHHHHHHHHHHHHHHHHHTTT-TTPPPGGG-STT--S--TT-GGGT---HHHHHHHHHHHHHHHHHHHHHHHHHSS-SSS-S--